Protein AF-A0A6P7HA41-F1 (afdb_monomer_lite)

Structure (mmCIF, N/CA/C/O backbone):
data_AF-A0A6P7HA41-F1
#
_entry.id   AF-A0A6P7HA41-F1
#
loop_
_atom_site.group_PDB
_atom_site.id
_atom_site.type_symbol
_atom_site.label_atom_id
_atom_site.label_alt_id
_atom_site.label_comp_id
_atom_site.label_asym_id
_atom_site.label_entity_id
_atom_site.label_seq_id
_atom_site.pdbx_PDB_ins_code
_atom_site.Cartn_x
_atom_site.Cartn_y
_atom_site.Cartn_z
_atom_site.occupancy
_atom_site.B_iso_or_equiv
_atom_site.auth_seq_id
_atom_site.auth_comp_id
_atom_site.auth_asym_id
_atom_site.auth_atom_id
_atom_site.pdbx_PDB_model_num
ATOM 1 N N . MET A 1 1 ? -37.885 1.692 -16.077 1.00 40.62 1 MET A N 1
ATOM 2 C CA . MET A 1 1 ? -36.666 1.176 -15.420 1.00 40.62 1 MET A CA 1
ATOM 3 C C . MET A 1 1 ? -35.505 1.982 -15.981 1.00 40.62 1 MET A C 1
ATOM 5 O O . MET A 1 1 ? -35.274 1.916 -17.179 1.00 40.62 1 MET A O 1
ATOM 9 N N . ILE A 1 2 ? -34.927 2.879 -15.182 1.00 41.69 2 ILE A N 1
ATOM 10 C CA . ILE A 1 2 ? -33.950 3.876 -15.647 1.00 41.69 2 ILE A CA 1
ATOM 11 C C . ILE A 1 2 ? -32.571 3.206 -15.673 1.00 41.69 2 ILE A C 1
ATOM 13 O O . ILE A 1 2 ? -32.053 2.846 -14.620 1.00 41.69 2 ILE A O 1
ATOM 17 N N . ASN A 1 3 ? -32.010 3.003 -16.868 1.00 47.62 3 ASN A N 1
ATOM 18 C CA . ASN A 1 3 ? -30.615 2.599 -17.049 1.00 47.62 3 ASN A CA 1
ATOM 19 C C . ASN A 1 3 ? -29.734 3.828 -16.791 1.00 47.62 3 ASN A C 1
ATOM 21 O O . ASN A 1 3 ? -29.727 4.761 -17.593 1.00 47.62 3 ASN A O 1
ATOM 25 N N . PHE A 1 4 ? -29.018 3.851 -15.666 1.00 51.81 4 PHE A N 1
ATOM 26 C CA . PHE A 1 4 ? -27.897 4.773 -15.495 1.00 51.81 4 PHE A CA 1
ATOM 27 C C . PHE A 1 4 ? -26.792 4.343 -16.465 1.00 51.81 4 PHE A C 1
ATOM 29 O O . PHE A 1 4 ? -26.410 3.176 -16.471 1.00 51.81 4 PHE A O 1
A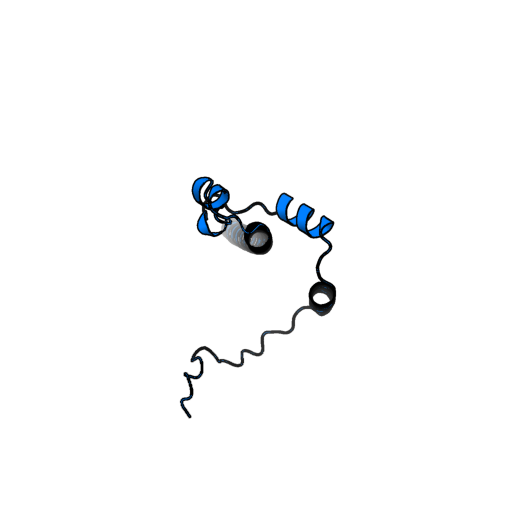TOM 36 N N . GLY A 1 5 ? -26.384 5.289 -17.315 1.00 53.00 5 GLY A N 1
ATOM 37 C CA . GLY A 1 5 ? -25.538 5.144 -18.502 1.00 53.00 5 GLY A CA 1
ATOM 38 C C . GLY A 1 5 ? -24.507 4.016 -18.490 1.00 53.00 5 GLY A C 1
ATOM 39 O O . GLY A 1 5 ? -23.765 3.826 -17.529 1.00 53.00 5 GLY A O 1
ATOM 40 N N . GLU A 1 6 ? -24.417 3.309 -19.615 1.00 60.81 6 GLU A N 1
ATOM 41 C CA . GLU A 1 6 ? -23.224 2.529 -19.923 1.00 60.81 6 GLU A CA 1
ATOM 42 C C . GLU A 1 6 ? -22.007 3.461 -19.956 1.00 60.81 6 GLU A C 1
ATOM 44 O O . GLU A 1 6 ? -22.031 4.502 -20.613 1.00 60.81 6 GLU A O 1
ATOM 49 N N . ASP A 1 7 ? -20.957 3.094 -19.219 1.00 62.88 7 ASP A N 1
ATOM 50 C CA . ASP A 1 7 ? -19.690 3.824 -19.207 1.00 62.88 7 ASP A CA 1
ATOM 51 C C . ASP A 1 7 ? -19.078 3.847 -20.627 1.00 62.88 7 ASP A C 1
ATOM 53 O O . ASP A 1 7 ? -18.771 2.776 -21.166 1.00 62.88 7 ASP A O 1
ATOM 57 N N . PRO A 1 8 ? -18.873 5.030 -21.242 1.00 55.59 8 PRO A N 1
ATOM 58 C CA . PRO A 1 8 ? -18.290 5.165 -22.579 1.00 55.59 8 PRO A CA 1
ATOM 59 C C . PRO A 1 8 ? -16.812 4.739 -22.656 1.00 55.59 8 PRO A C 1
ATOM 61 O O . PRO A 1 8 ? -16.258 4.673 -23.752 1.00 55.59 8 PRO A O 1
ATOM 64 N N . LEU A 1 9 ? -16.168 4.420 -21.524 1.00 57.03 9 LEU A N 1
ATOM 65 C CA . LEU A 1 9 ? -14.837 3.808 -21.459 1.00 57.03 9 LEU A CA 1
ATOM 66 C C . LEU A 1 9 ? -14.859 2.278 -21.522 1.00 57.03 9 LEU A C 1
ATOM 68 O O . LEU A 1 9 ? -13.789 1.666 -21.497 1.00 57.03 9 LEU A O 1
ATOM 72 N N . LYS A 1 10 ? -16.033 1.640 -21.651 1.00 55.62 10 LYS A N 1
ATOM 73 C CA . LYS A 1 10 ? -16.138 0.203 -21.945 1.00 55.62 10 LYS A CA 1
ATOM 74 C C . LYS A 1 10 ? -15.666 -0.100 -23.366 1.00 55.62 10 LYS A C 1
ATOM 76 O O . LYS A 1 10 ? -16.419 -0.486 -24.253 1.00 55.62 10 LYS A O 1
ATOM 81 N N . THR A 1 11 ? -14.365 0.001 -23.560 1.00 53.97 11 THR A N 1
ATOM 82 C CA . THR A 1 11 ? -13.659 -0.880 -24.471 1.00 53.97 11 THR A CA 1
ATOM 83 C C . THR A 1 11 ? -13.438 -2.173 -23.698 1.00 53.97 11 THR A C 1
ATOM 85 O O . THR A 1 11 ? -12.850 -2.162 -22.618 1.00 53.97 11 THR A O 1
ATOM 88 N N . ASN A 1 12 ? -13.917 -3.303 -24.223 1.00 57.50 12 ASN A N 1
ATOM 89 C CA . ASN A 1 12 ? -13.372 -4.601 -23.828 1.00 57.50 12 ASN A CA 1
ATOM 90 C C . ASN A 1 12 ? -11.924 -4.645 -24.337 1.00 57.50 12 ASN A C 1
ATOM 92 O O . ASN A 1 12 ? -11.616 -5.244 -25.366 1.00 57.50 12 ASN A O 1
ATOM 96 N N . LEU A 1 13 ? -11.045 -3.920 -23.646 1.00 56.94 13 LEU A N 1
ATOM 97 C CA . LEU A 1 13 ? -9.610 -4.056 -23.756 1.00 56.94 13 LEU A CA 1
ATOM 98 C C . LEU A 1 13 ? -9.321 -5.410 -23.134 1.00 56.94 13 LEU A C 1
ATOM 100 O O . LEU A 1 13 ? -9.179 -5.528 -21.919 1.00 56.94 13 LEU A O 1
ATOM 104 N N . ASN A 1 14 ? -9.286 -6.444 -23.969 1.00 53.28 14 ASN A N 1
ATOM 105 C CA . ASN A 1 14 ? -8.595 -7.672 -23.622 1.00 53.28 14 ASN A CA 1
ATOM 106 C C . ASN A 1 14 ? -7.144 -7.265 -23.351 1.00 53.28 14 ASN A C 1
ATOM 108 O O . ASN A 1 14 ? -6.337 -7.123 -24.271 1.00 53.28 14 ASN A O 1
ATOM 112 N N . ALA A 1 15 ? -6.863 -6.931 -22.092 1.00 58.94 15 ALA A N 1
ATOM 113 C CA . ALA A 1 15 ? -5.543 -6.558 -21.642 1.00 58.94 15 ALA A CA 1
ATOM 114 C C . ALA A 1 15 ? -4.614 -7.736 -21.936 1.00 58.94 15 ALA A C 1
ATOM 116 O O . ALA A 1 15 ? -4.995 -8.893 -21.752 1.00 58.94 15 ALA A O 1
ATOM 117 N N . SER A 1 16 ? -3.417 -7.427 -22.433 1.00 64.88 16 SER A N 1
ATOM 118 C CA . SER A 1 16 ? -2.380 -8.421 -22.697 1.00 64.88 16 SER A CA 1
ATOM 119 C C . SER A 1 16 ? -2.230 -9.361 -21.498 1.00 64.88 16 SER A C 1
ATOM 121 O O . SER A 1 16 ? -2.239 -8.901 -20.353 1.00 64.88 16 SER A O 1
ATOM 123 N N . GLU A 1 17 ? -2.082 -10.664 -21.754 1.00 77.31 17 GLU A N 1
ATOM 124 C CA . GLU A 1 17 ? -1.887 -11.633 -20.679 1.00 77.31 17 GLU A CA 1
ATOM 125 C C . GLU A 1 17 ? -0.647 -11.269 -19.859 1.00 77.31 17 GLU A C 1
ATOM 127 O O . GLU A 1 17 ? 0.424 -10.955 -20.388 1.00 77.31 17 GLU A O 1
ATOM 132 N N . MET A 1 18 ? -0.812 -11.288 -18.540 1.00 81.00 18 MET A N 1
ATOM 133 C CA . MET A 1 18 ? 0.289 -11.106 -17.610 1.00 81.00 18 MET A CA 1
ATOM 134 C C . MET A 1 18 ? 1.193 -12.340 -17.639 1.00 81.00 18 MET A C 1
ATOM 136 O O . MET A 1 18 ? 0.711 -13.460 -17.803 1.00 81.00 18 MET A O 1
ATOM 140 N N . LEU A 1 19 ? 2.496 -12.149 -17.408 1.00 85.81 19 LEU A N 1
ATOM 141 C CA . LEU A 1 19 ? 3.435 -13.261 -17.257 1.00 85.81 19 LEU A CA 1
ATOM 142 C C . LEU A 1 19 ? 2.884 -14.295 -16.251 1.00 85.81 19 LEU A C 1
ATOM 144 O O . LEU A 1 19 ? 2.533 -13.901 -15.132 1.00 85.81 19 LEU A O 1
ATOM 148 N N . PRO A 1 20 ? 2.831 -15.596 -16.604 1.00 86.94 20 PRO A N 1
ATOM 149 C CA . PRO A 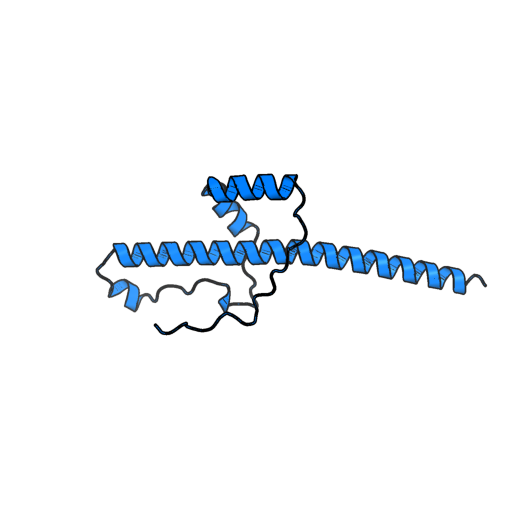1 20 ? 2.150 -16.614 -15.801 1.00 86.94 20 PRO A CA 1
ATOM 150 C C . PRO A 1 20 ? 2.591 -16.656 -14.335 1.00 86.94 20 PRO A C 1
ATOM 152 O O . PRO A 1 20 ? 1.761 -16.778 -13.433 1.00 86.94 20 PRO A O 1
ATOM 155 N N . ASP A 1 21 ? 3.887 -16.484 -14.076 1.00 81.88 21 ASP A N 1
ATOM 156 C CA . ASP A 1 21 ? 4.430 -16.480 -12.717 1.00 81.88 21 ASP A CA 1
ATOM 157 C C . ASP A 1 21 ? 3.972 -15.272 -11.895 1.00 81.88 21 ASP A C 1
ATOM 159 O O . ASP A 1 21 ? 3.706 -15.398 -10.696 1.00 81.88 21 ASP A O 1
ATOM 163 N N . VAL A 1 22 ? 3.839 -14.104 -12.529 1.00 82.88 22 VAL A N 1
ATOM 164 C CA . VAL A 1 22 ? 3.337 -12.889 -11.876 1.00 82.88 22 VAL A CA 1
ATOM 165 C C . VAL A 1 22 ? 1.846 -13.042 -11.596 1.00 82.88 22 VAL A C 1
ATOM 167 O O . VAL A 1 22 ? 1.411 -12.821 -10.465 1.00 82.88 22 VAL A O 1
ATOM 170 N N . ALA A 1 23 ? 1.080 -13.526 -12.577 1.00 86.25 23 ALA A N 1
ATOM 171 C CA . ALA A 1 23 ? -0.345 -13.795 -12.423 1.00 86.25 23 ALA A CA 1
ATOM 172 C C . ALA A 1 23 ? -0.612 -14.800 -11.290 1.00 86.25 23 ALA A C 1
ATOM 174 O O . ALA A 1 23 ? -1.478 -14.575 -10.446 1.00 86.25 23 ALA A O 1
ATOM 175 N N . LYS A 1 24 ? 0.176 -15.881 -11.209 1.00 89.12 24 LYS A N 1
ATOM 176 C CA . LYS A 1 24 ? 0.087 -16.882 -10.136 1.00 89.12 24 LYS A CA 1
ATOM 177 C C . LYS A 1 24 ? 0.326 -16.268 -8.757 1.00 89.12 24 LYS A C 1
ATOM 179 O O . LYS A 1 24 ? -0.437 -16.535 -7.828 1.00 89.12 24 LYS A O 1
ATOM 184 N N . ARG A 1 25 ? 1.365 -15.440 -8.615 1.00 82.88 25 ARG A N 1
ATOM 185 C CA . ARG A 1 25 ? 1.685 -14.763 -7.348 1.00 82.88 25 ARG A CA 1
ATOM 186 C C . ARG A 1 25 ? 0.591 -13.779 -6.945 1.00 82.88 25 ARG A C 1
ATOM 188 O O . ARG A 1 25 ? 0.178 -13.792 -5.790 1.00 82.88 25 ARG A O 1
ATOM 195 N N . LEU A 1 26 ? 0.087 -12.976 -7.882 1.00 85.06 26 LEU A N 1
ATOM 196 C CA . LEU A 1 26 ? -0.996 -12.034 -7.603 1.00 85.06 26 LEU A CA 1
ATOM 197 C C . LEU A 1 26 ? -2.286 -12.753 -7.225 1.00 85.06 26 LEU A C 1
ATOM 199 O O . LEU A 1 26 ? -2.884 -12.403 -6.217 1.00 85.06 26 LEU A O 1
ATOM 203 N N . ASN A 1 27 ? -2.678 -13.800 -7.949 1.00 86.31 27 ASN A N 1
ATOM 204 C CA . ASN A 1 27 ? -3.861 -14.589 -7.601 1.00 86.31 27 ASN A CA 1
ATOM 205 C C . ASN A 1 27 ? -3.757 -15.197 -6.195 1.00 86.31 27 ASN A C 1
ATOM 207 O O . ASN A 1 27 ? -4.728 -15.186 -5.435 1.00 86.31 27 ASN A O 1
ATOM 211 N N . TYR A 1 28 ? -2.576 -15.686 -5.808 1.00 88.19 28 TYR A N 1
ATOM 212 C CA . TYR A 1 28 ? -2.347 -16.153 -4.443 1.00 88.19 28 TYR A CA 1
ATOM 213 C C . TYR A 1 28 ? -2.514 -15.019 -3.420 1.00 88.19 28 TYR A C 1
ATOM 215 O O . TYR A 1 28 ? -3.310 -15.143 -2.491 1.00 88.19 28 TYR A O 1
ATOM 223 N N . SER A 1 29 ? -1.828 -13.892 -3.616 1.00 81.50 29 SER A N 1
ATOM 224 C CA . SER A 1 29 ? -1.885 -12.749 -2.696 1.00 81.50 29 SER A CA 1
ATOM 225 C C . SER A 1 29 ? -3.282 -12.133 -2.592 1.00 81.50 29 SER A C 1
ATOM 227 O O . SER A 1 29 ? -3.704 -11.751 -1.507 1.00 81.50 29 SER A O 1
ATOM 229 N N . LEU A 1 30 ? -4.029 -12.062 -3.694 1.00 82.62 30 LEU A N 1
ATOM 230 C CA . LEU A 1 30 ? -5.388 -11.517 -3.720 1.00 82.62 30 LEU A CA 1
ATOM 231 C C . LEU A 1 30 ? -6.399 -12.453 -3.049 1.00 82.62 30 LEU A C 1
ATOM 233 O O . LEU A 1 30 ? -7.338 -11.984 -2.415 1.00 82.62 30 LEU A O 1
ATOM 237 N N . SER A 1 31 ? -6.202 -13.770 -3.149 1.00 85.94 31 SER A N 1
ATOM 238 C CA . SER A 1 31 ? -7.102 -14.754 -2.529 1.00 85.94 31 SER A CA 1
ATOM 239 C C . SER A 1 31 ? -6.811 -15.006 -1.049 1.00 85.94 31 SER A C 1
ATOM 241 O O . SER A 1 31 ? -7.723 -15.343 -0.295 1.00 85.94 31 SER A O 1
ATOM 243 N N . LYS A 1 32 ? -5.551 -14.875 -0.618 1.00 86.75 32 LYS A N 1
ATOM 244 C CA . LYS A 1 32 ? -5.123 -15.130 0.768 1.00 86.75 32 LYS A CA 1
ATOM 245 C C . LYS A 1 32 ? -4.868 -13.863 1.579 1.00 86.75 32 LYS A C 1
ATOM 247 O O . LYS A 1 32 ? -4.730 -13.949 2.797 1.00 86.75 32 LYS A O 1
ATOM 252 N N . GLY A 1 33 ? -4.849 -12.705 0.926 1.00 80.75 33 GLY A N 1
ATOM 253 C CA . GLY A 1 33 ? -4.388 -11.458 1.518 1.00 80.75 33 GLY A CA 1
ATOM 254 C C . GLY A 1 33 ? -2.867 -11.434 1.692 1.00 80.75 33 GLY A C 1
ATOM 255 O O . GLY A 1 33 ? -2.164 -12.421 1.465 1.00 80.75 33 GLY A O 1
ATOM 256 N N . LEU A 1 34 ? -2.355 -10.279 2.109 1.00 80.12 34 LEU A N 1
ATOM 257 C CA . LEU A 1 34 ? -0.956 -10.115 2.492 1.00 80.12 34 LEU A CA 1
ATOM 258 C C . LEU A 1 34 ? -0.815 -10.220 4.009 1.00 80.12 34 LEU A C 1
ATOM 260 O O . LEU A 1 34 ? -1.645 -9.709 4.765 1.00 80.12 34 LEU A O 1
ATOM 264 N N . ASP A 1 35 ? 0.268 -10.852 4.452 1.00 83.81 35 ASP A N 1
ATOM 265 C CA . ASP A 1 35 ? 0.621 -10.889 5.867 1.00 83.81 35 ASP A CA 1
ATOM 266 C C . ASP A 1 35 ? 0.918 -9.469 6.378 1.00 83.81 35 ASP A C 1
ATOM 268 O O . ASP A 1 35 ? 1.604 -8.688 5.713 1.00 83.81 35 ASP A O 1
ATOM 272 N N . LYS A 1 36 ? 0.438 -9.130 7.580 1.00 81.62 36 LYS A N 1
ATOM 273 C CA . LYS A 1 36 ? 0.641 -7.802 8.184 1.00 81.62 36 LYS A CA 1
ATOM 274 C C . LYS A 1 36 ? 2.119 -7.429 8.316 1.00 81.62 36 LYS A C 1
ATOM 276 O O . LYS A 1 36 ? 2.459 -6.258 8.177 1.00 81.62 36 LYS A O 1
ATOM 281 N N . SER A 1 37 ? 2.994 -8.403 8.560 1.00 85.69 37 SER A N 1
ATOM 282 C CA . SER A 1 37 ? 4.441 -8.185 8.631 1.00 85.69 37 SER A CA 1
ATOM 283 C C . SER A 1 37 ? 5.036 -7.800 7.275 1.00 85.69 37 SER A C 1
ATOM 285 O O . SER A 1 37 ? 5.918 -6.947 7.208 1.00 85.69 37 SER A O 1
ATOM 287 N N . ILE A 1 38 ? 4.528 -8.389 6.189 1.00 83.50 38 ILE A N 1
ATOM 288 C CA . ILE A 1 38 ? 4.937 -8.062 4.819 1.00 83.50 38 ILE A CA 1
ATOM 289 C C . ILE A 1 38 ? 4.446 -6.663 4.465 1.00 83.50 38 ILE A C 1
ATOM 291 O O . ILE A 1 38 ? 5.216 -5.860 3.949 1.00 83.50 38 ILE A O 1
ATOM 295 N N . VAL A 1 39 ? 3.191 -6.354 4.796 1.00 83.38 39 VAL A N 1
ATOM 296 C CA . VAL A 1 39 ? 2.607 -5.026 4.592 1.00 83.38 39 VAL A CA 1
ATOM 297 C C . VAL A 1 39 ? 3.433 -3.946 5.293 1.00 83.38 39 VAL A C 1
ATOM 299 O O . VAL A 1 39 ? 3.793 -2.967 4.648 1.00 83.38 39 VAL A O 1
ATOM 302 N N . GLY A 1 40 ? 3.799 -4.153 6.565 1.00 84.06 40 GLY A N 1
ATOM 303 C CA . GLY A 1 40 ? 4.637 -3.213 7.317 1.00 84.06 40 GLY A CA 1
ATOM 304 C C . GLY A 1 40 ? 5.984 -2.953 6.639 1.00 84.06 40 GLY A C 1
ATOM 305 O O . GLY A 1 40 ? 6.325 -1.804 6.361 1.00 84.06 40 GLY A O 1
ATOM 306 N N . LYS A 1 41 ? 6.695 -4.022 6.257 1.00 86.25 41 LYS A N 1
ATOM 307 C CA . LYS A 1 41 ? 7.970 -3.916 5.526 1.00 86.25 41 LYS A CA 1
ATOM 308 C C . LYS A 1 41 ? 7.824 -3.157 4.207 1.00 86.25 41 LYS A C 1
ATOM 310 O O . LYS A 1 41 ? 8.670 -2.336 3.873 1.00 86.25 41 LYS A O 1
ATOM 315 N N . LEU A 1 42 ? 6.760 -3.419 3.446 1.00 81.94 42 LEU A N 1
ATOM 316 C CA . LEU A 1 42 ? 6.520 -2.731 2.175 1.00 81.94 42 LEU A CA 1
ATOM 317 C C . LEU A 1 42 ? 6.271 -1.235 2.383 1.00 81.94 42 LEU A C 1
ATOM 319 O O . LEU A 1 42 ? 6.827 -0.429 1.642 1.00 81.94 42 LEU A O 1
ATOM 323 N N . THR A 1 43 ? 5.499 -0.855 3.402 1.00 85.31 43 THR A N 1
ATOM 324 C CA . THR A 1 43 ? 5.246 0.560 3.718 1.00 85.31 43 THR A CA 1
ATOM 325 C C . THR A 1 43 ? 6.473 1.296 4.264 1.00 85.31 43 THR A C 1
ATOM 327 O O . THR A 1 43 ? 6.553 2.511 4.126 1.00 85.31 43 THR A O 1
ATOM 330 N N . GLU A 1 44 ? 7.446 0.583 4.837 1.00 86.94 44 GLU A N 1
ATOM 331 C CA . GLU A 1 44 ? 8.737 1.154 5.253 1.00 86.94 44 GLU A CA 1
ATOM 332 C C . GLU A 1 44 ? 9.691 1.365 4.067 1.00 86.94 44 GLU A C 1
ATOM 334 O O . GLU A 1 44 ? 10.417 2.355 4.020 1.00 86.94 44 GLU A O 1
ATOM 339 N N . ILE A 1 45 ? 9.689 0.443 3.099 1.00 87.44 45 ILE A N 1
ATOM 340 C CA . ILE A 1 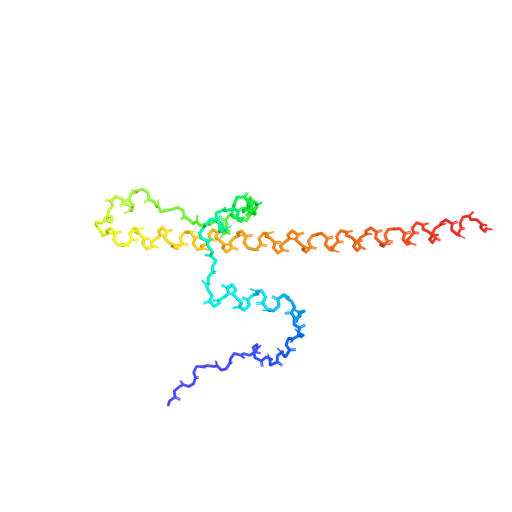45 ? 10.561 0.503 1.915 1.00 87.44 45 ILE A CA 1
ATOM 341 C C . ILE A 1 45 ? 10.052 1.536 0.907 1.00 87.44 45 ILE A C 1
ATOM 343 O O . ILE A 1 45 ? 10.837 2.290 0.330 1.00 87.44 45 ILE A O 1
ATOM 347 N N . PHE A 1 46 ? 8.742 1.550 0.662 1.00 83.81 46 PHE A N 1
ATOM 348 C CA . PHE A 1 46 ? 8.110 2.400 -0.340 1.00 83.81 46 PHE A CA 1
ATOM 349 C C . PHE A 1 46 ? 7.417 3.577 0.337 1.00 83.81 46 PHE A C 1
ATOM 351 O O . PHE A 1 46 ? 6.196 3.613 0.484 1.00 83.81 46 PHE A O 1
ATOM 358 N N . LEU A 1 47 ? 8.234 4.541 0.759 1.00 81.81 47 LEU A N 1
ATOM 359 C CA . LEU A 1 47 ? 7.756 5.779 1.364 1.00 81.81 47 LEU A CA 1
ATOM 360 C C . LEU A 1 47 ? 6.906 6.583 0.378 1.00 81.81 47 LEU A C 1
ATOM 362 O O . LEU A 1 47 ? 7.170 6.612 -0.824 1.00 81.81 47 LEU A O 1
ATOM 366 N N . THR A 1 48 ? 5.899 7.267 0.912 1.00 79.31 48 THR A N 1
ATOM 367 C CA . THR A 1 48 ? 5.003 8.138 0.152 1.00 79.31 48 THR A CA 1
ATOM 368 C C . THR A 1 48 ? 5.750 9.326 -0.452 1.00 79.31 48 THR A C 1
ATOM 370 O O . THR A 1 48 ? 6.629 9.909 0.184 1.00 79.31 48 THR A O 1
ATOM 373 N N . ALA A 1 49 ? 5.370 9.721 -1.667 1.00 81.19 49 ALA A N 1
ATOM 374 C CA . ALA A 1 49 ? 5.963 10.863 -2.354 1.00 81.19 49 ALA A CA 1
ATOM 375 C C . ALA A 1 49 ? 5.739 12.179 -1.588 1.00 81.19 49 ALA A C 1
ATOM 377 O O . ALA A 1 49 ? 4.603 12.606 -1.387 1.00 81.19 49 ALA A O 1
ATOM 378 N N . THR A 1 50 ? 6.825 12.860 -1.216 1.00 80.88 50 THR A N 1
ATOM 379 C CA . THR A 1 50 ? 6.778 14.135 -0.476 1.00 80.88 50 THR A CA 1
ATOM 380 C C . THR A 1 50 ? 6.162 15.276 -1.285 1.00 80.88 50 THR A C 1
ATOM 382 O O . THR A 1 50 ? 5.605 16.204 -0.713 1.00 80.88 50 THR A O 1
ATOM 385 N N . ASN A 1 51 ? 6.217 15.202 -2.615 1.00 84.75 51 ASN A N 1
ATOM 386 C CA . ASN A 1 51 ? 5.606 16.165 -3.530 1.00 84.75 51 ASN A CA 1
ATOM 387 C C . ASN A 1 51 ? 4.142 15.836 -3.887 1.00 84.75 51 ASN A C 1
ATOM 389 O O . ASN A 1 51 ? 3.552 16.529 -4.714 1.00 84.75 51 ASN A O 1
ATOM 393 N N . CYS A 1 52 ? 3.552 14.789 -3.298 1.00 83.75 52 CYS A N 1
ATOM 394 C CA . CYS A 1 52 ? 2.161 14.396 -3.521 1.00 83.75 52 CYS A CA 1
ATOM 395 C C . CYS A 1 52 ? 1.441 14.180 -2.184 1.00 83.75 52 CYS A C 1
ATOM 397 O O . CYS A 1 52 ? 1.068 13.067 -1.826 1.00 83.75 52 CYS A O 1
ATOM 399 N N . GLU A 1 53 ? 1.218 15.265 -1.445 1.00 83.69 53 GLU A N 1
ATOM 400 C CA . GLU A 1 53 ? 0.611 15.234 -0.104 1.00 83.69 53 GLU A CA 1
ATOM 401 C C . GLU A 1 53 ? -0.750 14.523 -0.063 1.00 83.69 53 GLU A C 1
ATOM 403 O O . GLU A 1 53 ? -1.074 13.861 0.916 1.00 83.69 53 GLU A O 1
ATOM 408 N N . ARG A 1 54 ? -1.532 14.597 -1.150 1.00 85.38 54 ARG A N 1
ATOM 409 C CA . ARG A 1 54 ? -2.842 13.926 -1.262 1.00 85.38 54 ARG A CA 1
ATOM 410 C C . ARG A 1 54 ? -2.756 12.401 -1.319 1.00 85.38 54 ARG A C 1
ATOM 412 O O . ARG A 1 54 ? -3.783 11.739 -1.208 1.00 85.38 54 ARG A O 1
ATOM 419 N N . LEU A 1 55 ? -1.564 11.856 -1.547 1.00 83.25 55 LEU A N 1
ATOM 420 C CA . LEU A 1 55 ? -1.318 10.421 -1.493 1.00 83.25 55 LEU A CA 1
ATOM 421 C C . LEU A 1 55 ? -1.201 9.930 -0.042 1.00 83.25 55 LEU A C 1
ATOM 423 O O . LEU A 1 55 ? -1.442 8.756 0.228 1.00 83.25 55 LEU A O 1
ATOM 427 N N . CYS A 1 56 ? -0.852 10.816 0.892 1.00 83.44 56 CYS A N 1
ATOM 428 C CA . CYS A 1 56 ? -0.800 10.498 2.309 1.00 83.44 56 CYS A CA 1
ATOM 429 C C . CYS A 1 56 ? -2.213 10.497 2.908 1.00 83.44 56 CYS A C 1
ATOM 431 O O . CYS A 1 56 ? -3.016 11.380 2.588 1.00 83.44 56 CYS A O 1
ATOM 433 N N . PRO A 1 57 ? -2.532 9.549 3.806 1.00 86.31 57 PRO A N 1
ATOM 434 C CA . PRO A 1 57 ? -3.798 9.592 4.518 1.00 86.31 57 PRO A CA 1
ATOM 435 C C . PRO A 1 57 ? -3.896 10.868 5.367 1.00 86.31 57 PRO A C 1
ATOM 437 O O . PRO A 1 57 ? -2.924 11.225 6.045 1.00 86.31 57 PRO A O 1
ATOM 440 N N . PRO A 1 58 ? -5.054 11.551 5.381 1.00 86.25 58 PRO A N 1
ATOM 441 C CA . PRO A 1 58 ? -5.267 12.660 6.292 1.00 86.25 58 PRO A CA 1
ATOM 442 C C . PRO A 1 58 ? -5.278 12.141 7.731 1.00 86.25 58 PRO A C 1
ATOM 444 O O . PRO A 1 58 ? -5.856 11.096 8.035 1.00 86.25 58 PRO A O 1
ATOM 447 N N . GLN A 1 59 ? -4.648 12.890 8.632 1.00 86.31 59 GLN A N 1
ATOM 448 C CA . GLN A 1 59 ? -4.726 12.592 10.055 1.00 86.31 59 GLN A CA 1
ATOM 449 C C . GLN A 1 59 ? -6.071 13.059 10.607 1.00 86.31 59 GLN A C 1
ATOM 451 O O . GLN A 1 59 ? -6.533 14.163 10.306 1.00 86.31 59 GLN A O 1
ATOM 456 N N . LEU A 1 60 ? -6.685 12.226 11.444 1.00 85.12 60 LEU A N 1
ATOM 457 C CA . LEU A 1 60 ? -7.891 12.605 12.166 1.00 85.12 60 LEU A CA 1
ATOM 458 C C . LEU A 1 60 ? -7.589 13.799 13.083 1.00 85.12 60 LEU A C 1
ATOM 460 O O . LEU A 1 60 ? -6.682 13.743 13.914 1.00 85.12 60 LEU A O 1
ATOM 464 N N . ASN A 1 61 ? -8.357 14.877 12.925 1.00 88.31 61 ASN A N 1
ATOM 465 C CA . ASN A 1 61 ? -8.226 16.081 13.741 1.00 88.31 61 ASN A CA 1
ATOM 466 C C . ASN A 1 61 ? -8.436 15.743 15.233 1.00 88.31 61 ASN A C 1
ATOM 468 O O . ASN A 1 61 ? -9.372 15.022 15.579 1.00 88.31 61 ASN A O 1
ATOM 472 N N . SER A 1 62 ? -7.580 16.268 16.114 1.00 87.12 62 SER A N 1
ATOM 473 C CA . SER A 1 62 ? -7.586 15.971 17.555 1.00 87.12 62 SER A CA 1
ATOM 474 C C . SER A 1 62 ? -8.857 16.428 18.281 1.00 87.12 62 SER A C 1
ATOM 476 O O . SER A 1 62 ? -9.302 15.757 19.216 1.00 87.12 62 SER A O 1
ATOM 478 N N . GLU A 1 63 ? -9.472 17.527 17.848 1.00 88.31 63 GLU A N 1
ATOM 479 C CA . GLU A 1 63 ? -10.747 18.020 18.379 1.00 88.31 63 GLU A CA 1
ATOM 480 C C . GLU A 1 63 ? -11.882 17.066 17.999 1.00 88.31 63 GLU A C 1
ATOM 482 O O . GLU A 1 63 ? -12.671 16.658 18.851 1.00 88.31 63 GLU A O 1
ATOM 487 N N . ILE A 1 64 ? -11.906 16.626 16.736 1.00 86.25 64 ILE A N 1
ATOM 488 C CA . ILE A 1 64 ? -12.884 15.648 16.240 1.00 86.25 64 ILE A CA 1
ATOM 489 C C . ILE A 1 64 ? -12.688 14.299 16.937 1.00 86.25 64 ILE A C 1
ATOM 491 O O . ILE A 1 64 ? -13.656 13.696 17.392 1.00 86.25 64 ILE A O 1
ATOM 495 N N . PHE A 1 65 ? -11.443 13.843 17.081 1.00 87.31 65 PHE A N 1
ATOM 496 C CA . PHE A 1 65 ? -11.113 12.615 17.803 1.00 87.31 65 PHE A CA 1
ATOM 497 C C . PHE A 1 65 ? -11.655 12.639 19.235 1.00 87.31 65 PHE A C 1
ATOM 499 O O . PHE A 1 65 ? -12.240 11.657 19.684 1.00 87.31 65 PHE A O 1
ATOM 506 N N . SER A 1 66 ? -11.504 13.769 19.928 1.00 87.12 66 SER A N 1
ATOM 507 C CA . SER A 1 66 ? -11.981 13.937 21.305 1.00 87.12 66 SER A CA 1
ATOM 508 C C . SER A 1 66 ? -13.509 13.998 21.400 1.00 87.12 66 SER A C 1
ATOM 510 O O . SER A 1 66 ? -14.073 13.629 22.427 1.00 87.12 66 SER A O 1
ATOM 512 N N . ALA A 1 67 ? -14.182 14.445 20.337 1.00 89.38 67 ALA A N 1
ATOM 513 C CA . ALA A 1 67 ? -15.639 14.523 20.261 1.00 89.38 67 ALA A CA 1
ATOM 514 C C . ALA A 1 67 ? -16.309 13.188 19.873 1.00 89.38 67 ALA A C 1
ATOM 516 O O . ALA A 1 67 ? -17.500 12.995 20.131 1.00 89.38 67 ALA A O 1
ATOM 517 N N . ILE A 1 68 ? -15.576 12.253 19.255 1.00 89.38 68 ILE A N 1
ATOM 518 C CA . ILE A 1 68 ? -16.108 10.941 18.873 1.00 89.38 68 ILE A CA 1
ATOM 519 C C . ILE A 1 68 ? -16.104 10.007 20.088 1.00 89.38 68 ILE A C 1
ATOM 521 O O . ILE A 1 68 ? -15.090 9.425 20.463 1.00 89.38 68 ILE A O 1
ATOM 525 N N . ASN A 1 69 ? -17.288 9.785 20.658 1.00 87.75 69 ASN A N 1
ATOM 526 C CA . ASN A 1 69 ? -17.470 8.819 21.747 1.00 87.75 69 ASN A CA 1
ATOM 527 C C . ASN A 1 69 ? -17.469 7.354 21.265 1.00 87.75 69 ASN A C 1
ATOM 529 O O . ASN A 1 69 ? -17.215 6.437 22.050 1.00 87.75 69 ASN A O 1
ATOM 533 N N . ASP A 1 70 ? -17.747 7.112 19.979 1.00 92.88 70 ASP A N 1
ATOM 534 C CA . ASP A 1 70 ? -17.784 5.763 19.411 1.00 92.88 70 ASP A CA 1
ATOM 535 C C . ASP A 1 70 ? -16.381 5.269 19.022 1.00 92.88 70 ASP A C 1
ATOM 537 O O . ASP A 1 70 ? -15.818 5.608 17.977 1.00 92.88 70 ASP A O 1
ATOM 541 N N . LYS A 1 71 ? -15.835 4.377 19.852 1.00 88.88 71 LYS A N 1
ATOM 542 C CA . LYS A 1 71 ? -14.535 3.736 19.616 1.00 88.88 71 LYS A CA 1
ATOM 543 C C . LYS A 1 71 ? -14.491 2.908 18.328 1.00 88.88 71 LYS A C 1
ATOM 545 O O . LYS A 1 71 ? -13.407 2.736 17.769 1.00 88.88 71 LYS A O 1
ATOM 550 N N . ASN A 1 72 ? -15.625 2.401 17.840 1.00 92.56 72 ASN A N 1
ATOM 551 C CA . ASN A 1 72 ? -15.662 1.661 16.580 1.00 92.56 72 ASN A CA 1
ATOM 552 C C . ASN A 1 72 ? -15.386 2.585 15.394 1.00 92.56 72 ASN A C 1
ATOM 554 O O . ASN A 1 72 ? -14.656 2.192 14.488 1.00 92.56 72 ASN A O 1
ATOM 558 N N . LYS A 1 73 ? -15.877 3.830 15.437 1.00 90.31 73 LYS A N 1
ATOM 559 C CA . LYS A 1 73 ? -15.620 4.832 14.395 1.00 90.31 73 LYS A CA 1
ATOM 560 C C . LYS A 1 73 ? -14.168 5.280 14.350 1.00 90.31 73 LYS A C 1
ATOM 562 O O . LYS A 1 73 ? -13.586 5.352 13.274 1.00 90.31 73 LYS A O 1
ATOM 567 N N . ILE A 1 74 ? -13.544 5.457 15.511 1.00 91.00 74 ILE A N 1
ATOM 568 C CA . ILE A 1 74 ? -12.100 5.723 15.601 1.00 91.00 74 ILE A CA 1
ATOM 569 C C . ILE A 1 74 ? -11.287 4.559 15.009 1.00 91.00 74 ILE A C 1
ATOM 571 O O . ILE A 1 74 ? -10.294 4.759 14.308 1.00 91.00 74 ILE A O 1
ATOM 575 N N . ARG A 1 75 ? -11.699 3.317 15.289 1.00 90.94 75 ARG A N 1
ATOM 576 C CA . ARG A 1 75 ? -11.030 2.123 14.759 1.00 90.94 75 ARG A CA 1
ATOM 577 C C . ARG A 1 75 ? -11.194 1.989 13.244 1.00 90.94 75 ARG A C 1
ATOM 579 O O . ARG A 1 75 ? -10.238 1.594 12.579 1.00 90.94 75 ARG A O 1
ATOM 586 N N . GLU A 1 76 ? -12.380 2.292 12.725 1.00 91.75 76 GLU A N 1
ATOM 587 C CA . GLU A 1 76 ? -12.686 2.320 11.291 1.00 91.75 76 GLU A CA 1
ATOM 588 C C . GLU A 1 76 ? -11.804 3.344 10.564 1.00 91.75 76 GLU A C 1
ATOM 590 O O . GLU A 1 76 ? -11.135 2.992 9.596 1.00 91.75 76 GLU A O 1
ATOM 595 N N . ASP A 1 77 ? -11.701 4.564 11.093 1.00 90.69 77 ASP A N 1
ATOM 596 C CA . ASP A 1 77 ? -10.847 5.617 10.535 1.00 90.69 77 ASP A CA 1
ATOM 597 C C . ASP A 1 77 ? -9.369 5.192 10.477 1.00 90.69 77 ASP A C 1
ATOM 599 O O . ASP A 1 77 ? -8.734 5.240 9.424 1.00 90.69 77 ASP A O 1
ATOM 603 N N . LYS A 1 78 ? -8.836 4.632 11.571 1.00 90.00 78 LYS A N 1
ATOM 604 C CA . LYS A 1 78 ? -7.455 4.119 11.605 1.00 90.00 78 LYS A CA 1
ATOM 605 C C . LYS A 1 78 ? -7.215 2.990 10.598 1.00 90.00 78 LYS A C 1
ATOM 607 O O . LYS A 1 78 ? -6.123 2.873 10.031 1.00 90.00 78 LYS A O 1
ATOM 612 N N . TYR A 1 79 ? -8.214 2.137 10.381 1.00 90.50 79 TYR A N 1
ATOM 613 C CA . TYR A 1 79 ? -8.144 1.101 9.356 1.00 90.50 79 TYR A CA 1
ATOM 614 C C . TYR A 1 79 ? -8.085 1.715 7.950 1.00 90.50 79 TYR A C 1
ATOM 616 O O . TYR A 1 79 ? -7.227 1.322 7.162 1.00 90.50 79 TYR A O 1
ATOM 624 N N . LEU A 1 80 ? -8.916 2.718 7.657 1.00 91.00 80 LEU A N 1
ATOM 625 C CA . LEU A 1 80 ? -8.900 3.426 6.373 1.00 91.00 80 LEU A CA 1
ATOM 626 C C . LEU A 1 80 ? -7.572 4.148 6.125 1.00 91.00 80 LEU A C 1
ATOM 628 O O . LEU A 1 80 ? -7.014 4.012 5.037 1.00 91.00 80 LEU A O 1
ATOM 632 N N . GLN A 1 81 ? -7.018 4.822 7.138 1.00 90.31 81 GLN A N 1
ATOM 633 C CA . GLN A 1 81 ? -5.681 5.419 7.055 1.00 90.31 81 GLN A CA 1
ATOM 634 C C . GLN A 1 81 ? -4.625 4.361 6.712 1.00 90.31 81 GLN A C 1
ATOM 636 O O . GLN A 1 81 ? -3.796 4.570 5.832 1.00 90.31 81 GLN A O 1
ATOM 641 N N . THR A 1 82 ? -4.689 3.188 7.353 1.00 88.12 82 THR A N 1
ATOM 642 C CA . THR A 1 82 ? -3.771 2.076 7.058 1.00 88.12 82 THR A CA 1
ATOM 643 C C . THR A 1 82 ? -3.903 1.627 5.602 1.00 88.12 82 THR A C 1
ATOM 645 O O . THR A 1 82 ? -2.897 1.472 4.915 1.00 88.12 82 THR A O 1
ATOM 648 N N . MET A 1 83 ? -5.129 1.453 5.100 1.00 88.31 83 MET A N 1
ATOM 649 C CA . MET A 1 83 ? -5.367 1.050 3.709 1.00 88.31 83 MET A CA 1
ATOM 650 C C . MET A 1 83 ? -4.857 2.092 2.708 1.00 88.31 83 MET A C 1
ATOM 652 O O . MET A 1 83 ? -4.239 1.728 1.709 1.00 88.31 83 MET A O 1
ATOM 656 N N . GLN A 1 84 ? -5.057 3.379 2.987 1.00 89.69 84 GLN A N 1
ATOM 657 C CA . GLN A 1 84 ? -4.535 4.471 2.166 1.00 89.69 84 GLN A CA 1
ATOM 658 C C . GLN A 1 84 ? -3.002 4.492 2.149 1.00 89.69 84 GLN A C 1
ATOM 660 O O . GLN A 1 84 ? -2.418 4.603 1.074 1.00 89.69 84 GLN A O 1
ATOM 665 N N . THR A 1 85 ? -2.339 4.277 3.290 1.00 89.25 85 THR A N 1
ATOM 666 C CA . THR A 1 85 ? -0.873 4.136 3.344 1.00 89.25 85 THR A CA 1
ATOM 667 C C . THR A 1 85 ? -0.379 2.975 2.482 1.00 89.25 85 THR A C 1
ATOM 669 O O . THR A 1 85 ? 0.608 3.110 1.763 1.00 89.25 85 THR A O 1
ATOM 672 N N . ILE A 1 86 ? -1.070 1.832 2.511 1.00 88.19 86 ILE A N 1
ATOM 673 C CA . ILE A 1 86 ? -0.711 0.667 1.688 1.00 88.19 86 ILE A CA 1
ATOM 674 C C . ILE A 1 86 ? -0.856 0.988 0.199 1.00 88.19 86 ILE A C 1
ATOM 676 O O . ILE A 1 86 ? 0.018 0.633 -0.595 1.00 88.19 86 ILE A O 1
ATOM 680 N N . LEU A 1 87 ? -1.935 1.670 -0.191 1.00 88.25 87 LEU A N 1
ATOM 681 C CA . LEU A 1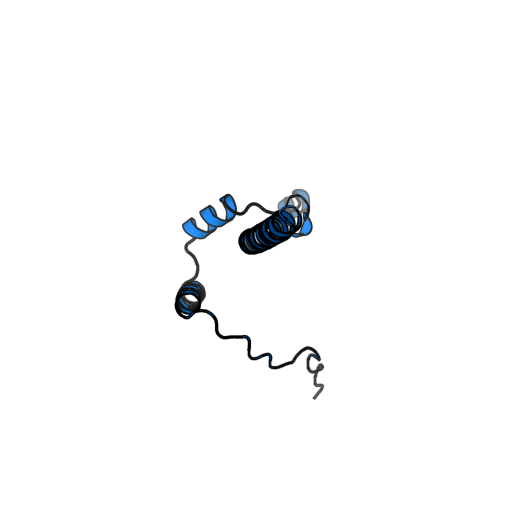 87 ? -2.144 2.110 -1.572 1.00 88.25 87 LEU A CA 1
ATOM 682 C C . LEU A 1 87 ? -1.043 3.073 -2.020 1.00 88.25 87 LEU A C 1
ATOM 684 O O . LEU A 1 87 ? -0.477 2.895 -3.098 1.00 88.25 87 LEU A O 1
ATOM 688 N N . ALA A 1 88 ? -0.693 4.038 -1.174 1.00 88.94 88 ALA A N 1
ATOM 689 C CA . ALA A 1 88 ? 0.376 4.989 -1.428 1.00 88.94 88 ALA A CA 1
ATOM 690 C C . ALA A 1 88 ? 1.725 4.290 -1.648 1.00 88.94 88 ALA A C 1
ATOM 692 O O . ALA A 1 88 ? 2.383 4.517 -2.663 1.00 88.94 88 ALA A O 1
ATOM 693 N N . ALA A 1 89 ? 2.093 3.374 -0.750 1.00 88.50 89 ALA A N 1
ATOM 694 C CA . ALA A 1 89 ? 3.308 2.572 -0.869 1.00 88.50 89 ALA A CA 1
ATOM 695 C C . ALA A 1 89 ? 3.306 1.709 -2.141 1.00 88.50 89 ALA A C 1
ATOM 697 O O . ALA A 1 89 ? 4.315 1.603 -2.838 1.00 88.50 89 ALA A O 1
ATOM 698 N N . SER A 1 90 ? 2.154 1.138 -2.498 1.00 87.19 90 SER A N 1
ATOM 699 C CA . SER A 1 90 ? 2.008 0.331 -3.713 1.00 87.19 90 SER A CA 1
ATOM 700 C C . SER A 1 90 ? 2.220 1.171 -4.975 1.00 87.19 90 SER A C 1
ATOM 702 O O . SER A 1 90 ? 2.966 0.760 -5.862 1.00 87.19 90 SER A O 1
ATOM 704 N N . ILE A 1 91 ? 1.643 2.375 -5.041 1.00 89.38 91 ILE A N 1
ATOM 705 C CA . ILE A 1 91 ? 1.860 3.317 -6.150 1.00 89.38 91 ILE A CA 1
ATOM 706 C C . ILE A 1 91 ? 3.346 3.677 -6.264 1.00 89.38 91 ILE A C 1
ATOM 708 O O . ILE A 1 91 ? 3.900 3.656 -7.361 1.00 89.38 91 ILE A O 1
ATOM 712 N N . MET A 1 92 ? 4.012 3.929 -5.136 1.00 90.69 92 MET A N 1
ATOM 713 C CA . MET A 1 92 ? 5.443 4.239 -5.111 1.00 90.69 92 MET A CA 1
ATOM 714 C C . MET A 1 92 ? 6.321 3.061 -5.539 1.00 90.69 92 MET A C 1
ATOM 716 O O . MET A 1 92 ? 7.326 3.267 -6.221 1.00 90.69 92 MET A O 1
ATOM 720 N N . SER A 1 93 ? 5.929 1.825 -5.218 1.00 88.75 93 SER A N 1
ATOM 721 C CA . SER A 1 93 ? 6.619 0.637 -5.731 1.00 88.75 93 SER A CA 1
ATOM 722 C C . SER A 1 93 ? 6.533 0.532 -7.252 1.00 88.75 93 SER A C 1
ATOM 724 O O . SER A 1 93 ? 7.545 0.287 -7.906 1.00 88.75 93 SER A O 1
ATOM 726 N N . LEU A 1 94 ? 5.358 0.808 -7.828 1.00 88.00 94 LEU A N 1
ATOM 727 C CA . LEU A 1 94 ? 5.169 0.793 -9.277 1.00 88.00 94 LEU A CA 1
ATOM 728 C C . LEU A 1 94 ? 5.960 1.917 -9.942 1.00 88.00 94 LEU A C 1
ATOM 730 O O . LEU A 1 94 ? 6.611 1.684 -10.957 1.00 88.00 94 LEU A O 1
ATOM 734 N N . TYR A 1 95 ? 5.948 3.115 -9.352 1.00 88.94 95 TYR A N 1
ATOM 735 C CA . TYR A 1 95 ? 6.759 4.235 -9.821 1.00 88.94 95 TYR A CA 1
ATOM 736 C C . TYR A 1 95 ? 8.242 3.856 -9.903 1.00 88.94 95 TYR A C 1
ATOM 738 O O . TYR A 1 95 ? 8.858 4.084 -10.941 1.00 88.94 95 TYR A O 1
ATOM 746 N N . LYS A 1 96 ? 8.797 3.231 -8.854 1.00 87.94 96 LYS A N 1
ATOM 747 C CA . LYS A 1 96 ? 10.211 2.833 -8.813 1.00 87.94 96 LYS A CA 1
ATOM 748 C C . LYS A 1 96 ? 10.573 1.860 -9.938 1.00 87.94 96 LYS A C 1
ATOM 750 O O . LYS A 1 96 ? 11.577 2.056 -10.614 1.00 87.94 96 LYS A O 1
ATOM 755 N N . GLU A 1 97 ? 9.751 0.840 -10.169 1.00 87.69 97 GLU A N 1
ATOM 756 C CA . GLU A 1 97 ? 9.980 -0.126 -11.254 1.00 87.69 97 GLU A CA 1
ATOM 757 C C . GLU A 1 97 ? 9.873 0.528 -12.641 1.00 87.69 97 GLU A C 1
ATOM 759 O O . GLU A 1 97 ? 10.685 0.273 -13.533 1.00 87.69 97 GLU A O 1
ATOM 764 N N . VAL A 1 98 ? 8.903 1.429 -12.824 1.00 87.88 98 VAL A N 1
ATOM 765 C CA . VAL A 1 98 ? 8.753 2.192 -14.071 1.00 87.88 98 VAL A CA 1
ATOM 766 C C . VAL A 1 98 ? 9.953 3.115 -14.297 1.00 87.88 98 VAL A C 1
ATOM 768 O O . VAL A 1 98 ? 10.461 3.196 -15.415 1.00 87.88 98 VAL A O 1
ATOM 771 N N . GLU A 1 99 ? 10.429 3.793 -13.255 1.00 91.06 99 GLU A N 1
ATOM 772 C CA . GLU A 1 99 ? 11.604 4.663 -13.302 1.00 91.06 99 GLU A CA 1
ATOM 773 C C . GLU A 1 99 ? 12.867 3.887 -13.699 1.00 91.06 99 GLU A C 1
ATOM 775 O O . GLU A 1 99 ? 13.594 4.333 -14.591 1.00 91.06 99 GLU A O 1
ATOM 780 N N . LEU A 1 100 ? 13.085 2.698 -13.125 1.00 89.88 100 LEU A N 1
ATOM 781 C CA . LEU A 1 100 ? 14.185 1.803 -13.502 1.00 89.88 100 LEU A CA 1
ATOM 782 C C . LEU A 1 100 ? 14.128 1.441 -14.991 1.00 89.88 100 LEU A C 1
ATOM 784 O O . LEU A 1 100 ? 15.080 1.709 -15.727 1.00 89.88 100 LEU A O 1
ATOM 788 N N . GLY A 1 101 ? 12.986 0.941 -15.472 1.00 87.88 101 GLY A N 1
ATOM 789 C CA . GLY A 1 101 ? 12.831 0.573 -16.883 1.00 87.88 101 GLY A CA 1
ATOM 790 C C . GLY A 1 101 ? 12.956 1.762 -17.850 1.00 87.88 101 GLY A C 1
ATOM 791 O O . GLY A 1 101 ? 13.401 1.609 -18.992 1.00 87.88 101 GLY A O 1
ATOM 792 N N . LEU A 1 102 ? 12.584 2.973 -17.421 1.00 87.12 102 LEU A N 1
ATOM 793 C CA . LEU A 1 102 ? 12.796 4.195 -18.201 1.00 87.12 102 LEU A CA 1
ATOM 794 C C . LEU A 1 102 ? 14.272 4.599 -18.254 1.00 87.12 102 LEU A C 1
ATOM 796 O O . LEU A 1 102 ? 14.729 5.053 -19.309 1.00 87.12 102 LEU A O 1
ATOM 800 N N . ASN A 1 103 ? 15.006 4.444 -17.153 1.00 88.75 103 ASN A N 1
ATOM 801 C CA . ASN A 1 103 ? 16.42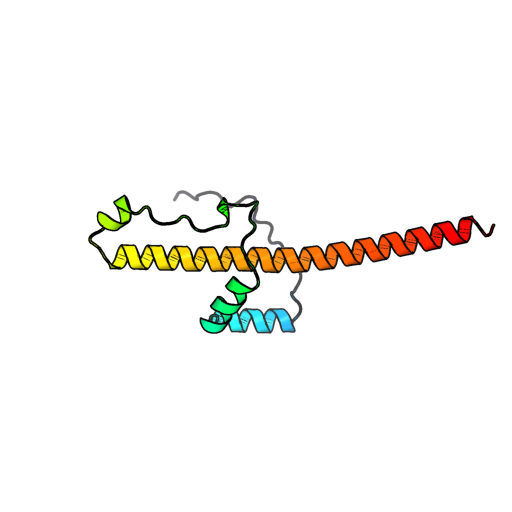7 4.769 -17.077 1.00 88.75 103 ASN A CA 1
ATOM 802 C C . ASN A 1 103 ? 17.270 3.798 -17.907 1.00 88.75 103 ASN A C 1
ATOM 804 O O . ASN A 1 103 ? 18.061 4.262 -18.727 1.00 88.75 103 ASN A O 1
ATOM 808 N N . GLU A 1 104 ? 17.004 2.492 -17.840 1.00 86.94 104 GLU A N 1
ATOM 809 C CA . GLU A 1 104 ? 17.648 1.499 -18.713 1.00 86.94 104 GLU A CA 1
ATOM 810 C C . GLU A 1 104 ? 17.467 1.868 -20.195 1.00 86.94 104 GLU A C 1
ATOM 812 O O . GLU A 1 104 ? 18.427 1.973 -20.960 1.00 86.94 104 GLU A O 1
ATOM 817 N N . LYS A 1 105 ? 16.234 2.183 -20.617 1.00 81.88 105 LYS A N 1
ATOM 818 C CA . LYS A 1 105 ? 15.951 2.612 -22.000 1.00 81.88 105 LYS A CA 1
ATOM 819 C C . LYS A 1 105 ? 16.662 3.908 -22.402 1.00 81.88 105 LYS A C 1
ATOM 821 O O . LYS A 1 105 ? 16.903 4.124 -23.594 1.00 81.88 105 LYS A O 1
ATOM 826 N N . LYS A 1 106 ? 16.932 4.820 -21.462 1.00 82.56 106 LYS A N 1
ATOM 827 C CA . LYS A 1 106 ? 17.725 6.031 -21.730 1.00 82.56 106 LYS A CA 1
ATOM 828 C C . LYS A 1 106 ? 19.195 5.674 -21.927 1.00 82.56 106 LYS A C 1
ATOM 830 O O . LYS A 1 106 ? 19.771 6.120 -22.914 1.00 82.56 106 LYS A O 1
ATOM 835 N N . GLU A 1 107 ? 19.765 4.835 -21.066 1.00 79.56 107 GLU A N 1
ATOM 836 C CA . GLU A 1 107 ? 21.154 4.376 -21.180 1.00 79.56 107 GLU A CA 1
ATOM 837 C C . GLU A 1 107 ? 21.412 3.655 -22.505 1.00 79.56 107 GLU A C 1
ATOM 839 O O . GLU A 1 107 ? 22.332 4.026 -23.234 1.00 79.56 107 GLU A O 1
ATOM 844 N N . TYR A 1 108 ? 20.542 2.716 -22.893 1.00 77.88 108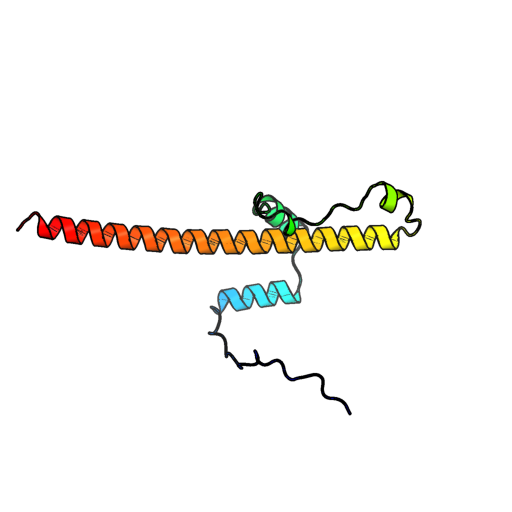 TYR A N 1
ATOM 845 C CA . TYR A 1 108 ? 20.638 2.052 -24.197 1.00 77.88 108 TYR A CA 1
ATOM 846 C C . TYR A 1 108 ? 20.626 3.052 -25.362 1.00 77.88 108 TYR A C 1
ATOM 848 O O . TYR A 1 108 ? 21.452 2.958 -26.272 1.00 77.88 108 TYR A O 1
ATOM 856 N N . ARG A 1 109 ? 19.724 4.044 -25.342 1.00 77.25 109 ARG A N 1
ATOM 857 C CA . ARG A 1 109 ? 19.649 5.064 -26.404 1.00 77.25 109 ARG A CA 1
ATOM 858 C C . ARG A 1 109 ? 20.893 5.939 -26.465 1.00 77.25 109 ARG A C 1
ATOM 860 O O . ARG A 1 109 ? 21.386 6.186 -27.565 1.00 77.25 109 ARG A O 1
ATOM 867 N N . ASN A 1 110 ? 21.394 6.374 -25.314 1.00 76.12 110 ASN A N 1
ATOM 868 C CA . ASN A 1 110 ? 22.606 7.179 -25.230 1.00 76.12 110 ASN A CA 1
ATOM 869 C C . ASN A 1 110 ? 23.796 6.390 -25.787 1.00 76.12 110 ASN A C 1
ATOM 871 O O . ASN A 1 110 ? 24.475 6.873 -26.689 1.00 76.12 110 ASN A O 1
ATOM 875 N N . ASN A 1 111 ? 23.983 5.138 -25.361 1.00 72.88 111 ASN A N 1
ATOM 876 C CA . ASN A 1 111 ? 25.067 4.273 -25.837 1.00 72.88 111 ASN A CA 1
ATOM 877 C C . ASN A 1 111 ? 25.003 4.030 -27.355 1.00 72.88 111 ASN A C 1
ATOM 879 O O . ASN A 1 111 ? 26.026 4.098 -28.039 1.00 72.88 111 ASN A O 1
ATOM 883 N N . CYS A 1 112 ? 23.805 3.832 -27.918 1.00 68.75 112 CYS A N 1
ATOM 884 C CA . CYS A 1 112 ? 23.628 3.731 -29.368 1.00 68.75 112 CYS A CA 1
ATOM 885 C C . CYS A 1 112 ? 23.951 5.040 -30.109 1.00 68.75 112 CYS A C 1
ATOM 887 O O . CYS A 1 112 ? 24.459 4.992 -31.231 1.00 68.75 112 CYS A O 1
ATOM 889 N N . GLN A 1 113 ? 23.651 6.206 -29.528 1.00 68.25 113 GLN A N 1
ATOM 890 C CA . GLN A 1 113 ? 24.018 7.499 -30.115 1.00 68.25 113 GLN A CA 1
ATOM 891 C C . GLN A 1 113 ? 25.528 7.746 -30.054 1.00 68.25 113 GLN A C 1
ATOM 893 O O . GLN A 1 113 ? 26.095 8.164 -31.061 1.00 68.25 113 GLN A O 1
ATOM 898 N N . PHE A 1 114 ? 26.188 7.422 -28.937 1.00 62.06 114 PHE A N 1
ATOM 899 C CA . PHE A 1 114 ? 27.646 7.511 -28.811 1.00 62.06 114 PHE A CA 1
ATOM 900 C C . PHE A 1 114 ? 28.360 6.636 -29.845 1.00 62.06 114 PHE A C 1
ATOM 902 O O . PHE A 1 114 ? 29.226 7.136 -30.558 1.00 62.06 114 PHE A O 1
ATOM 909 N N . HIS A 1 115 ? 27.938 5.379 -30.022 1.00 59.59 115 HIS A N 1
ATOM 910 C CA . HIS A 1 115 ? 28.493 4.524 -31.078 1.00 59.59 115 HIS A CA 1
ATOM 911 C C . HIS A 1 115 ? 28.292 5.125 -32.478 1.00 59.59 115 HIS A C 1
ATOM 913 O O . HIS A 1 115 ? 29.229 5.162 -33.269 1.00 59.59 115 HIS A O 1
ATOM 919 N N . LYS A 1 116 ? 27.106 5.662 -32.798 1.00 59.72 116 LYS A N 1
ATOM 920 C CA . LYS A 1 116 ? 26.860 6.301 -34.107 1.00 59.72 116 LYS A CA 1
ATOM 921 C C . LYS A 1 116 ? 27.716 7.545 -34.359 1.00 59.72 116 LYS A C 1
ATOM 923 O O . LYS A 1 116 ? 28.009 7.840 -35.515 1.00 59.72 116 LYS A O 1
ATOM 928 N N . LEU A 1 117 ? 28.066 8.289 -33.312 1.00 61.34 117 LEU A N 1
ATOM 929 C CA . LEU A 1 117 ? 28.937 9.460 -33.417 1.00 61.34 117 LEU A CA 1
ATOM 930 C C . LEU A 1 117 ? 30.399 9.049 -33.605 1.00 61.34 117 LEU A C 1
ATOM 932 O O . LEU A 1 117 ? 31.066 9.627 -34.452 1.00 61.34 117 LEU A O 1
ATOM 936 N N . GLN A 1 118 ? 30.855 8.008 -32.906 1.00 58.28 118 GLN A N 1
ATOM 937 C CA . GLN A 1 118 ? 32.226 7.502 -33.007 1.00 58.28 118 GLN A CA 1
ATOM 938 C C . GLN A 1 118 ? 32.544 6.984 -34.422 1.00 58.28 118 GLN A C 1
ATOM 940 O O . GLN A 1 118 ? 33.523 7.406 -35.027 1.00 58.28 118 GLN A O 1
ATOM 945 N N . TYR A 1 119 ? 31.626 6.222 -35.028 1.00 55.66 119 TYR A N 1
ATOM 946 C CA . TYR A 1 119 ? 31.742 5.782 -36.429 1.00 55.66 119 TYR A CA 1
ATOM 947 C C . TYR A 1 119 ? 31.686 6.920 -37.467 1.00 55.66 119 TYR A C 1
ATOM 949 O O . TYR A 1 119 ? 32.031 6.699 -38.623 1.00 55.66 119 TYR A O 1
ATOM 957 N N . ARG A 1 120 ? 31.218 8.122 -37.100 1.00 56.12 120 ARG A N 1
ATOM 958 C CA . ARG A 1 120 ? 31.188 9.297 -37.991 1.00 56.12 120 ARG A CA 1
ATOM 959 C C . ARG A 1 120 ? 32.442 10.161 -37.900 1.00 56.12 120 ARG A C 1
ATOM 961 O O . ARG A 1 120 ? 32.673 10.935 -38.815 1.00 56.12 120 ARG A O 1
ATOM 968 N N . SER A 1 121 ? 33.194 10.069 -36.807 1.00 55.94 121 SER A N 1
ATOM 969 C CA . SER A 1 121 ? 34.473 10.765 -36.619 1.00 55.94 121 SER A CA 1
ATOM 970 C C . SER A 1 121 ? 35.681 9.972 -37.130 1.00 55.94 121 SER A C 1
ATOM 972 O O . SER A 1 121 ? 36.747 10.554 -37.289 1.00 55.94 121 SER A O 1
ATOM 974 N N . ASP A 1 122 ? 35.503 8.675 -37.401 1.00 55.47 122 ASP A N 1
ATOM 975 C CA . ASP A 1 122 ? 36.528 7.778 -37.958 1.00 55.47 122 ASP A CA 1
ATOM 976 C C . ASP A 1 122 ? 36.483 7.690 -39.509 1.00 55.47 122 ASP A C 1
ATOM 978 O O . ASP A 1 122 ? 37.155 6.846 -40.106 1.00 55.47 122 ASP A O 1
ATOM 982 N N . LEU A 1 123 ? 35.682 8.550 -40.157 1.00 49.50 123 LEU A N 1
ATOM 983 C CA . LEU A 1 123 ? 35.538 8.741 -41.613 1.00 49.50 123 LEU A CA 1
ATOM 984 C C . LEU A 1 123 ? 35.980 10.156 -42.001 1.00 49.50 123 LEU A C 1
ATOM 986 O O . LEU A 1 123 ? 36.596 10.290 -43.081 1.00 49.50 123 LEU A O 1
#

Organism: NCBI:txid50390

Secondary structure (DSSP, 8-state):
-------TT-----PPPPPHHHHHHHHHHHHH---HHHHHHHHHHSPPPTT-GGGSPPPPPHHHHHH---HHHHHHHHHHHHHHHHHHHHHHHHHHHHHHHHHHHHHHHHHHHHHHHHHHH--

Sequence (123 aa):
MINFGEDPLKTNLNASEMLPDVAKRLNYSLSKGLDKSIVGKLTEIFLTATNCERLCPPQLNSEIFSAINDKNKIREDKYLQTMQTILAASIMSLYKEVELGLNEKKEYRNNCQFHKLQYRSDL

Radius of gyration: 23.23 Å; chains: 1; bounding box: 73×35×63 Å

Foldseek 3Di:
DDDDDDDPPPDPPPDPDDDPVVVVVVVVCVVVPDDPVVLVVLLVVQDADPVCCVLQQDDDDPVVVVVDPDPVVVVVSVVVNSVSSSVRSVVSVVVVVVVVVVVVVVVVVVVVVVVVVVVVVVD

pLDDT: mean 79.24, std 13.16, range [40.62, 92.88]